Protein AF-A0A315DSE1-F1 (afdb_monomer)

Foldseek 3Di:
DPQDWDFLVVLVVVLVVLVVVLVVVQVVQVVDPPADHNVNSCVLSVVLNVVSVVCSVPDDRIHGVVVVVVNVVVVVVSVVVSVVVGD

Structure (mmCIF, N/CA/C/O backbone):
data_AF-A0A315DSE1-F1
#
_entry.id   AF-A0A315DSE1-F1
#
loop_
_atom_site.group_PDB
_atom_site.id
_atom_site.type_symbol
_atom_site.label_atom_id
_atom_site.label_alt_id
_atom_site.label_comp_id
_atom_site.label_asym_id
_atom_site.label_entity_id
_atom_site.label_seq_id
_atom_site.pdbx_PDB_ins_code
_atom_site.Cartn_x
_atom_site.Cartn_y
_atom_site.Cartn_z
_atom_site.occupancy
_atom_site.B_iso_or_equiv
_atom_site.auth_seq_id
_atom_site.auth_comp_id
_atom_site.auth_asym_id
_atom_site.auth_atom_id
_atom_site.pdbx_PDB_model_num
ATOM 1 N N . MET A 1 1 ? 4.567 -7.284 -29.590 1.00 43.69 1 MET A N 1
ATOM 2 C CA . MET A 1 1 ? 3.996 -6.711 -28.356 1.00 43.69 1 MET A CA 1
ATOM 3 C C . MET A 1 1 ? 4.877 -5.537 -27.983 1.00 43.69 1 MET A C 1
ATOM 5 O O . MET A 1 1 ? 6.022 -5.753 -27.615 1.00 43.69 1 MET A O 1
ATOM 9 N N . THR A 1 2 ? 4.428 -4.306 -28.216 1.00 48.34 2 THR A N 1
ATOM 10 C CA . THR A 1 2 ? 5.133 -3.119 -27.716 1.00 48.34 2 THR A CA 1
ATOM 11 C C . THR A 1 2 ? 4.945 -3.117 -26.207 1.00 48.34 2 THR A C 1
ATOM 13 O O . THR A 1 2 ? 3.857 -2.805 -25.730 1.00 48.34 2 THR A O 1
ATOM 16 N N . ALA A 1 3 ? 5.953 -3.590 -25.473 1.00 58.38 3 ALA A N 1
ATOM 17 C CA . ALA A 1 3 ? 5.933 -3.605 -24.019 1.00 58.38 3 ALA A CA 1
ATOM 18 C C . ALA A 1 3 ? 6.009 -2.156 -23.535 1.00 58.38 3 ALA A C 1
ATOM 20 O O . ALA A 1 3 ? 7.083 -1.584 -23.392 1.00 58.38 3 ALA A O 1
ATOM 21 N N . SER A 1 4 ? 4.846 -1.539 -23.371 1.00 76.06 4 SER A N 1
ATOM 22 C CA . SER A 1 4 ? 4.731 -0.240 -22.736 1.00 76.06 4 SER A CA 1
ATOM 23 C C . SER A 1 4 ? 5.037 -0.431 -21.250 1.00 76.06 4 SER A C 1
ATOM 25 O O . SER A 1 4 ? 4.353 -1.196 -20.562 1.00 76.06 4 SER A O 1
ATOM 27 N N . SER A 1 5 ? 6.096 0.215 -20.775 1.00 76.81 5 SER A N 1
ATOM 28 C CA . SER A 1 5 ? 6.572 0.160 -19.396 1.00 76.81 5 SER A CA 1
ATOM 29 C C . SER A 1 5 ? 6.304 1.479 -18.668 1.00 76.81 5 SER A C 1
ATOM 31 O O . SER A 1 5 ? 6.234 2.551 -19.268 1.00 76.81 5 SER A O 1
ATOM 33 N N . LEU A 1 6 ? 6.116 1.398 -17.353 1.00 78.19 6 LEU A N 1
ATOM 34 C CA . LEU A 1 6 ? 5.991 2.538 -16.456 1.00 78.19 6 LEU A CA 1
ATOM 35 C C . LEU A 1 6 ? 7.228 2.625 -15.564 1.00 78.19 6 LEU A C 1
ATOM 37 O O . LEU A 1 6 ? 7.714 1.597 -15.088 1.00 78.19 6 LEU A O 1
ATOM 41 N N . PRO A 1 7 ? 7.722 3.839 -15.277 1.00 81.25 7 PRO A N 1
ATOM 42 C CA . PRO A 1 7 ?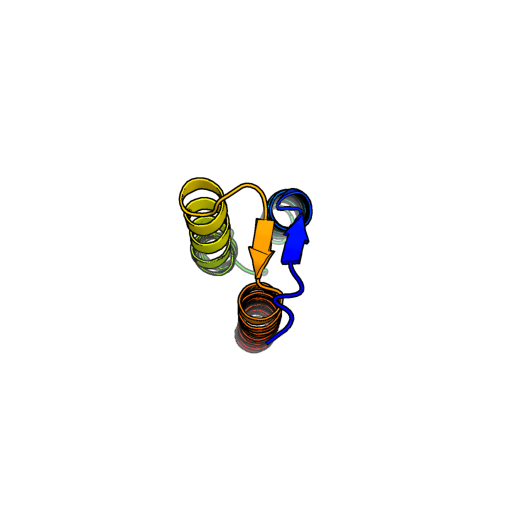 8.821 4.005 -14.346 1.00 81.25 7 PRO A CA 1
ATOM 43 C C . PRO A 1 7 ? 8.397 3.557 -12.947 1.00 81.25 7 PRO A C 1
ATOM 45 O O . PRO A 1 7 ? 7.296 3.852 -12.475 1.00 81.25 7 PRO A O 1
ATOM 48 N N . VAL A 1 8 ? 9.308 2.885 -12.250 1.00 81.56 8 VAL A N 1
ATOM 49 C CA . VAL A 1 8 ? 9.061 2.311 -10.920 1.00 81.56 8 VAL A CA 1
ATOM 50 C C . VAL A 1 8 ? 8.708 3.363 -9.845 1.00 81.56 8 VAL A C 1
ATOM 52 O O . VAL A 1 8 ? 8.192 3.017 -8.783 1.00 81.56 8 VAL A O 1
ATOM 55 N N . ILE A 1 9 ? 8.901 4.659 -10.126 1.00 84.00 9 ILE A N 1
ATOM 56 C CA . ILE A 1 9 ? 8.494 5.778 -9.257 1.00 84.00 9 ILE A CA 1
ATOM 57 C C . ILE A 1 9 ? 6.993 5.771 -8.928 1.00 84.00 9 ILE A C 1
ATOM 59 O O . ILE A 1 9 ? 6.588 6.220 -7.859 1.00 84.00 9 ILE A O 1
ATOM 63 N N . TRP A 1 10 ? 6.159 5.207 -9.805 1.00 82.25 10 TRP A N 1
ATOM 64 C CA . TRP A 1 10 ? 4.731 5.040 -9.530 1.00 82.25 10 TRP A CA 1
ATOM 65 C C . TRP A 1 10 ? 4.469 4.049 -8.392 1.00 82.25 10 TRP A C 1
ATOM 67 O O . TRP A 1 10 ? 3.549 4.254 -7.604 1.00 82.25 10 TRP A O 1
ATOM 77 N N . VAL A 1 11 ? 5.306 3.017 -8.256 1.00 83.81 11 VAL A N 1
ATOM 78 C CA . VAL A 1 11 ? 5.246 2.077 -7.127 1.00 83.81 11 VAL A CA 1
ATOM 79 C C . VAL A 1 11 ? 5.637 2.788 -5.832 1.00 83.81 11 VAL A C 1
ATOM 81 O O . VAL A 1 11 ? 4.972 2.599 -4.817 1.00 83.81 11 VAL A O 1
ATOM 84 N N . ASP A 1 12 ? 6.649 3.664 -5.871 1.00 85.12 12 ASP A N 1
ATOM 85 C CA . ASP A 1 12 ? 7.043 4.474 -4.706 1.00 85.12 12 ASP A CA 1
ATOM 86 C C . ASP A 1 12 ? 5.911 5.411 -4.266 1.00 85.12 12 ASP A C 1
ATOM 88 O O . ASP A 1 12 ? 5.636 5.540 -3.074 1.00 85.12 12 ASP A O 1
ATOM 92 N N . ALA A 1 13 ? 5.214 6.029 -5.225 1.00 87.00 13 ALA A N 1
ATOM 93 C CA . ALA A 1 13 ? 4.067 6.884 -4.943 1.00 87.00 13 ALA A CA 1
ATOM 94 C C . ALA A 1 13 ? 2.918 6.103 -4.283 1.00 87.00 13 ALA A C 1
ATOM 96 O O . ALA A 1 13 ? 2.331 6.585 -3.315 1.00 87.00 13 ALA A O 1
ATOM 97 N N . ILE A 1 14 ? 2.628 4.884 -4.755 1.00 85.56 14 ILE A N 1
ATOM 98 C CA . ILE A 1 14 ? 1.608 4.011 -4.153 1.00 85.56 14 ILE A CA 1
ATOM 99 C C . ILE A 1 14 ? 2.039 3.556 -2.754 1.00 85.56 14 ILE A C 1
ATOM 101 O O . ILE A 1 14 ? 1.222 3.574 -1.833 1.00 85.56 14 ILE A O 1
ATOM 105 N N . LEU A 1 15 ? 3.312 3.201 -2.557 1.00 86.00 15 LEU A N 1
ATOM 106 C CA . LEU A 1 15 ? 3.860 2.850 -1.243 1.00 86.00 15 LEU A CA 1
ATOM 107 C C . LEU A 1 15 ? 3.717 4.004 -0.249 1.00 86.00 15 LEU A C 1
ATOM 109 O O . LEU A 1 15 ? 3.254 3.789 0.873 1.00 86.00 15 LEU A O 1
ATOM 113 N N . LEU A 1 16 ? 4.072 5.220 -0.669 1.00 88.75 16 LEU A N 1
ATOM 114 C CA . LEU A 1 16 ? 3.940 6.423 0.144 1.00 88.75 16 LEU A CA 1
ATOM 115 C C . LEU A 1 16 ? 2.473 6.724 0.461 1.00 88.75 16 LEU A C 1
ATOM 117 O O . LEU A 1 16 ? 2.137 6.993 1.611 1.00 88.75 16 LEU A O 1
ATOM 121 N N . PHE A 1 17 ? 1.593 6.634 -0.538 1.00 87.69 17 PHE A N 1
ATOM 122 C CA . PHE A 1 17 ? 0.159 6.839 -0.360 1.00 87.69 17 PHE A CA 1
ATOM 123 C C . PHE A 1 17 ? -0.433 5.840 0.639 1.00 87.69 17 PHE A C 1
ATOM 125 O O . PHE A 1 17 ? -1.086 6.250 1.594 1.00 87.69 17 PHE A O 1
ATOM 132 N N . THR A 1 18 ? -0.143 4.548 0.471 1.00 85.06 18 THR A N 1
ATOM 133 C CA . THR A 1 18 ? -0.642 3.472 1.344 1.00 85.06 18 THR A CA 1
ATOM 134 C C . THR A 1 18 ? -0.118 3.634 2.775 1.00 85.06 18 THR A C 1
ATOM 136 O O . THR A 1 18 ? -0.837 3.393 3.743 1.00 85.06 18 THR A O 1
ATOM 139 N N . PHE A 1 19 ? 1.125 4.100 2.934 1.00 85.50 19 PHE A N 1
ATOM 140 C CA . PHE A 1 19 ? 1.698 4.410 4.243 1.00 85.50 19 PHE A CA 1
ATOM 141 C C . PHE A 1 19 ? 1.013 5.6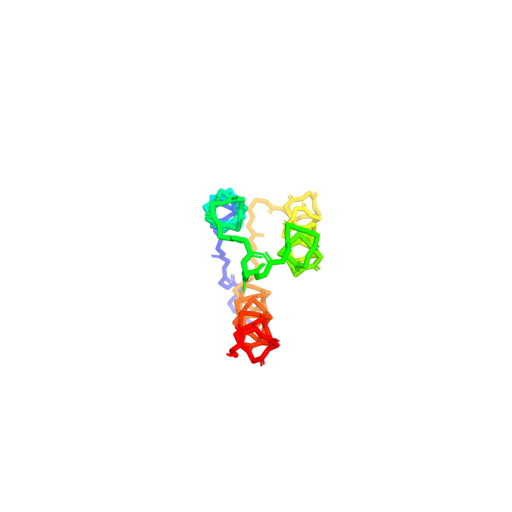12 4.913 1.00 85.50 19 PHE A C 1
ATOM 143 O O . PHE A 1 19 ? 0.655 5.550 6.090 1.00 85.50 19 PHE A O 1
ATOM 150 N N . CYS A 1 20 ? 0.778 6.694 4.166 1.00 87.62 20 CYS A N 1
ATOM 151 C CA . CYS A 1 20 ? 0.038 7.861 4.649 1.00 87.62 20 CYS A CA 1
ATOM 152 C C . CYS A 1 20 ? -1.416 7.515 5.002 1.00 87.62 20 CYS A C 1
ATOM 154 O O . CYS A 1 20 ? -1.924 7.975 6.025 1.00 87.62 20 CYS A O 1
ATOM 156 N N . GLU A 1 21 ? -2.074 6.684 4.191 1.00 84.44 21 GLU A N 1
ATOM 157 C CA . GLU A 1 21 ? -3.418 6.170 4.457 1.00 84.44 21 GLU A CA 1
ATOM 158 C C . GLU A 1 21 ? -3.444 5.368 5.760 1.00 84.44 21 GLU A C 1
ATOM 160 O O . GLU A 1 21 ? -4.283 5.621 6.628 1.00 84.44 21 GLU A O 1
ATOM 165 N N . TRP A 1 22 ? -2.479 4.466 5.947 1.00 83.38 22 TRP A N 1
ATOM 166 C CA . TRP A 1 22 ? -2.339 3.709 7.185 1.00 83.38 22 TRP A CA 1
ATOM 167 C C . TRP A 1 22 ? -2.139 4.620 8.400 1.00 83.38 22 TRP A C 1
ATOM 169 O O . TRP A 1 22 ? -2.831 4.439 9.403 1.00 83.38 22 TRP A O 1
ATOM 179 N N . LEU A 1 23 ? -1.263 5.629 8.318 1.00 85.56 23 LEU A N 1
ATOM 180 C CA . LEU A 1 23 ? -1.061 6.605 9.396 1.00 85.56 23 LEU A CA 1
ATOM 181 C C . LEU A 1 23 ? -2.344 7.378 9.715 1.00 85.56 23 LEU A C 1
ATOM 183 O O . LEU A 1 23 ? -2.718 7.500 10.883 1.00 85.56 23 LEU A O 1
ATOM 187 N N . PHE A 1 24 ? -3.043 7.869 8.691 1.00 85.38 24 PHE A N 1
ATOM 188 C CA . PHE A 1 24 ? -4.274 8.638 8.857 1.00 85.38 24 PHE A CA 1
ATOM 189 C C . PHE A 1 24 ? -5.391 7.802 9.490 1.00 85.38 24 PHE A C 1
ATOM 191 O O . PHE A 1 24 ? -6.036 8.240 10.449 1.00 85.38 24 PHE A O 1
ATOM 198 N N . LEU A 1 25 ? -5.607 6.581 8.995 1.00 82.19 25 LEU A N 1
ATOM 199 C CA . LEU A 1 25 ? -6.623 5.671 9.519 1.00 82.19 25 LEU A CA 1
ATOM 200 C C . LEU A 1 25 ? -6.277 5.195 10.932 1.00 82.19 25 LEU A C 1
ATOM 202 O O . LEU A 1 25 ? -7.157 5.168 11.792 1.00 82.19 25 LEU A O 1
ATOM 206 N N . SER A 1 26 ? -5.006 4.901 11.208 1.00 79.94 26 SER A N 1
ATOM 207 C CA . SER A 1 26 ? -4.519 4.523 12.541 1.00 79.94 26 SER A CA 1
ATOM 208 C C . SER A 1 26 ? -4.691 5.647 13.561 1.00 79.94 26 SER A C 1
ATOM 210 O O . SER A 1 26 ? -5.162 5.419 14.681 1.00 79.94 26 SER A O 1
ATOM 212 N N . TYR A 1 27 ? -4.385 6.885 13.165 1.00 81.69 27 TYR A N 1
ATOM 213 C CA . TYR A 1 27 ? -4.606 8.063 13.998 1.00 81.69 27 TYR A CA 1
ATOM 214 C C . TYR A 1 27 ? -6.099 8.272 14.280 1.00 81.69 27 TYR A C 1
ATOM 216 O O . TYR A 1 27 ? -6.509 8.425 15.431 1.00 81.69 27 TYR A O 1
ATOM 224 N N . ARG A 1 28 ? -6.942 8.200 13.243 1.00 79.50 28 ARG A N 1
ATOM 225 C CA . ARG A 1 28 ? -8.400 8.342 13.373 1.00 79.50 28 ARG A CA 1
ATOM 226 C C . ARG A 1 28 ? -9.033 7.226 14.212 1.00 79.50 28 ARG A C 1
ATOM 228 O O . ARG A 1 28 ? -9.967 7.498 14.964 1.00 79.50 28 ARG A O 1
ATOM 235 N N . SER A 1 29 ? -8.531 5.998 14.094 1.00 77.06 29 SER A N 1
ATOM 236 C CA . SER A 1 29 ? -8.927 4.840 14.906 1.00 77.06 29 SER A CA 1
ATOM 237 C C . SER A 1 29 ? -8.636 5.070 16.386 1.00 77.06 29 SER A C 1
ATOM 239 O O . SER A 1 29 ? -9.521 4.899 17.219 1.00 77.06 29 SER A O 1
ATOM 241 N N . THR A 1 30 ? -7.448 5.588 16.707 1.00 74.19 30 THR A N 1
ATOM 242 C CA . THR A 1 30 ? -7.051 5.901 18.090 1.00 74.19 30 THR A CA 1
ATOM 243 C C . THR A 1 30 ? -7.971 6.947 18.740 1.00 74.19 30 THR A C 1
ATOM 245 O O . THR A 1 30 ? -8.231 6.890 19.940 1.00 74.19 30 THR A O 1
ATOM 248 N N . GLN A 1 31 ? -8.524 7.872 17.949 1.00 73.44 31 GLN A N 1
ATOM 249 C CA . GLN A 1 31 ? -9.436 8.923 18.421 1.00 73.44 31 GLN A CA 1
ATOM 250 C C . GLN A 1 31 ? -10.897 8.458 18.597 1.00 73.44 31 GLN A C 1
ATOM 252 O O . GLN A 1 31 ? -11.687 9.149 19.241 1.00 73.44 31 GLN A O 1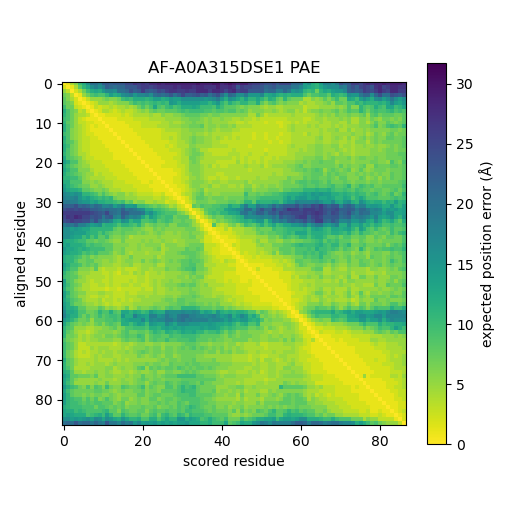
ATOM 257 N N . ARG A 1 32 ? -11.305 7.305 18.043 1.00 66.44 32 ARG A N 1
ATOM 258 C CA . ARG A 1 32 ? -12.691 6.805 18.134 1.00 66.44 32 ARG A CA 1
ATOM 259 C C . ARG A 1 32 ? -12.766 5.512 18.948 1.00 66.44 32 ARG A C 1
ATOM 261 O O . ARG A 1 32 ? -12.443 4.444 18.449 1.00 66.44 32 ARG A O 1
ATOM 268 N N . LYS A 1 33 ? -13.344 5.583 20.156 1.00 58.41 33 LYS A N 1
ATOM 269 C CA . LYS A 1 33 ? -13.582 4.420 21.045 1.00 58.41 33 LYS A CA 1
ATOM 270 C C . LYS A 1 33 ? -14.474 3.306 20.454 1.00 58.41 33 LYS A C 1
ATOM 272 O O . LYS A 1 33 ? -14.438 2.200 20.971 1.00 58.41 33 LYS A O 1
ATOM 277 N N . ASN A 1 34 ? -15.228 3.585 19.384 1.00 59.16 34 ASN A N 1
ATOM 278 C CA . ASN A 1 34 ? -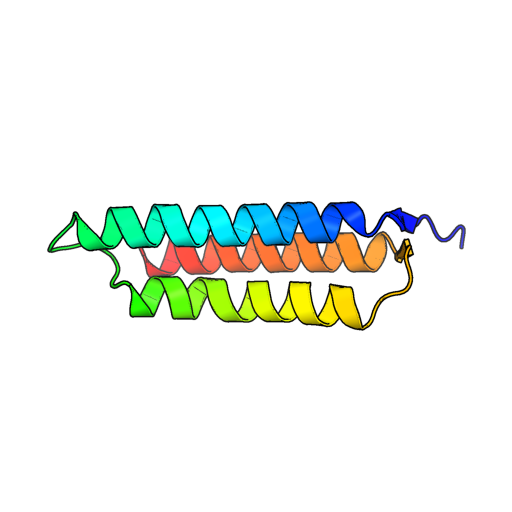16.151 2.648 18.715 1.00 59.16 34 ASN A CA 1
ATOM 279 C C . ASN A 1 34 ? -15.839 2.450 17.213 1.00 59.16 34 ASN A C 1
ATOM 281 O O . ASN A 1 34 ? -16.731 2.120 16.437 1.00 59.16 34 ASN A O 1
ATOM 285 N N . GLY A 1 35 ? -14.606 2.720 16.771 1.00 60.72 35 GLY A N 1
ATOM 286 C CA . GLY A 1 35 ? -14.181 2.495 15.384 1.00 60.72 35 GLY A CA 1
ATOM 287 C C . GLY A 1 35 ? -13.204 1.326 15.245 1.00 60.72 35 GLY A C 1
ATOM 288 O O . GLY A 1 35 ? -12.527 0.977 16.208 1.00 60.72 35 GLY A O 1
ATOM 289 N N . LEU A 1 36 ? -13.144 0.764 14.031 1.00 62.72 36 LEU A N 1
ATOM 290 C CA . LEU A 1 36 ? -12.060 -0.046 13.446 1.00 62.72 36 LEU A CA 1
ATOM 291 C C . LEU A 1 36 ? -10.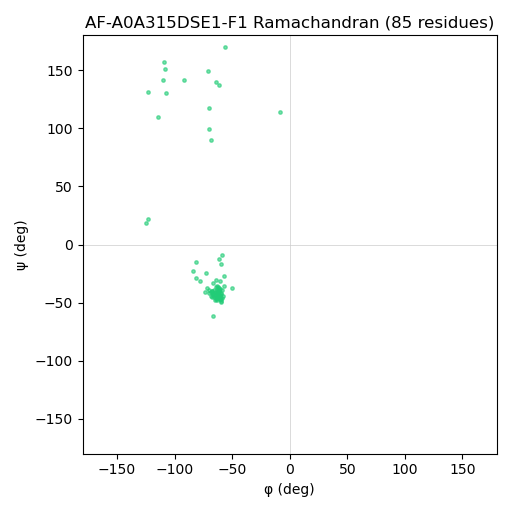783 -0.082 14.301 1.00 62.72 36 LEU A C 1
ATOM 293 O O . LEU A 1 36 ? -10.146 0.963 14.454 1.00 62.72 36 LEU A O 1
ATOM 297 N N . ARG A 1 37 ? -10.388 -1.237 14.859 1.00 70.62 37 ARG A N 1
ATOM 298 C CA . ARG A 1 37 ? -9.191 -1.299 15.716 1.00 70.62 37 ARG A CA 1
ATOM 299 C C . ARG A 1 37 ? -7.947 -1.117 14.850 1.00 70.62 37 ARG A C 1
ATOM 301 O O . ARG A 1 37 ? -7.903 -1.543 13.701 1.00 70.62 37 ARG A O 1
ATOM 308 N N . PHE A 1 38 ? -6.895 -0.542 15.423 1.00 71.94 38 PHE A N 1
ATOM 309 C CA . PHE A 1 38 ? -5.596 -0.401 14.756 1.00 71.94 38 PHE A CA 1
ATOM 310 C C . PHE A 1 38 ? -5.086 -1.718 14.134 1.00 71.94 38 PHE A C 1
ATOM 312 O O . PHE A 1 38 ? -4.521 -1.717 13.039 1.00 71.94 38 PHE A O 1
ATOM 319 N N . ALA A 1 39 ? -5.331 -2.847 14.809 1.00 73.38 39 ALA A N 1
ATOM 320 C CA . ALA A 1 39 ? -4.977 -4.176 14.318 1.00 73.38 39 ALA A CA 1
ATOM 321 C C . ALA A 1 39 ? -5.727 -4.551 13.028 1.00 73.38 39 ALA A C 1
ATOM 323 O O . ALA A 1 39 ? -5.120 -5.103 12.119 1.00 73.38 39 ALA A O 1
ATOM 324 N N . ASP A 1 40 ? -7.005 -4.188 12.920 1.00 73.56 40 ASP A N 1
ATOM 325 C CA . ASP A 1 40 ? -7.865 -4.475 11.768 1.00 73.56 40 ASP A CA 1
ATOM 326 C C . ASP A 1 40 ? -7.448 -3.650 10.538 1.00 73.56 40 ASP A C 1
ATOM 328 O O . ASP A 1 40 ? -7.391 -4.154 9.415 1.00 73.56 40 ASP A O 1
ATOM 332 N N . ILE A 1 41 ? -7.080 -2.384 10.770 1.00 74.94 41 ILE A N 1
ATOM 333 C CA . ILE A 1 41 ? -6.549 -1.469 9.746 1.00 74.94 41 ILE A CA 1
ATOM 334 C C . ILE A 1 41 ? -5.203 -1.976 9.230 1.00 74.94 41 ILE A C 1
ATOM 336 O O . ILE A 1 41 ? -4.980 -2.054 8.023 1.00 74.94 41 ILE A O 1
ATOM 340 N N . SER A 1 42 ? -4.314 -2.349 10.150 1.00 77.50 42 SER A N 1
ATOM 341 C CA . SER A 1 42 ? -2.985 -2.852 9.809 1.00 77.50 42 SER A CA 1
ATOM 342 C C . SER A 1 42 ? -3.069 -4.201 9.096 1.00 77.50 42 SER A C 1
ATOM 344 O O . SER A 1 42 ? -2.410 -4.380 8.082 1.00 77.50 42 SER A O 1
ATOM 346 N N . ALA A 1 43 ? -3.920 -5.126 9.548 1.00 77.50 43 ALA A N 1
ATOM 347 C CA . ALA A 1 43 ? -4.132 -6.413 8.882 1.00 77.50 43 ALA A CA 1
ATOM 348 C C . ALA A 1 43 ? -4.737 -6.258 7.477 1.00 77.50 43 ALA A C 1
ATOM 350 O O . ALA A 1 43 ? -4.446 -7.061 6.594 1.00 77.50 43 ALA A O 1
ATOM 351 N N . GLY A 1 44 ? -5.537 -5.209 7.262 1.00 76.75 44 GLY A N 1
ATOM 352 C CA . GLY A 1 44 ? -5.981 -4.797 5.938 1.00 76.75 44 GLY A CA 1
ATOM 353 C C . GLY A 1 44 ? -4.816 -4.294 5.090 1.00 76.75 44 GLY A C 1
ATOM 354 O O . GLY A 1 44 ? -4.522 -4.869 4.058 1.00 76.75 44 GLY A O 1
ATOM 355 N N . LEU A 1 45 ? -4.126 -3.230 5.492 1.00 79.25 45 LEU A N 1
ATOM 356 C CA . LEU A 1 45 ? -3.201 -2.505 4.603 1.00 79.25 45 LEU A CA 1
ATOM 357 C C . LEU A 1 45 ? -1.808 -3.143 4.464 1.00 79.25 45 LEU A C 1
ATOM 359 O O . LEU A 1 45 ? -1.172 -3.015 3.417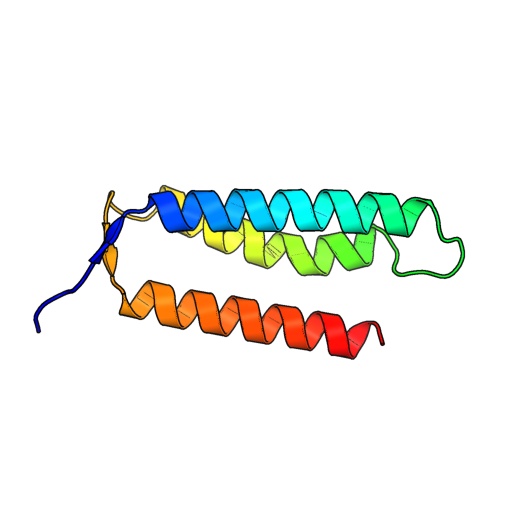 1.00 79.25 45 LEU A O 1
ATOM 363 N N . LEU A 1 46 ? -1.334 -3.856 5.488 1.00 81.94 46 LEU A N 1
ATOM 364 C CA . LEU A 1 46 ? 0.023 -4.410 5.544 1.00 81.94 46 LEU A CA 1
ATOM 365 C C . LEU A 1 46 ? 0.329 -5.428 4.427 1.00 81.94 46 LEU A C 1
ATOM 367 O O . LEU A 1 46 ? 1.397 -5.309 3.826 1.00 81.94 46 LEU A O 1
ATOM 371 N N . PRO A 1 47 ? -0.550 -6.396 4.090 1.00 79.56 47 PRO A N 1
ATOM 372 C CA . PRO A 1 47 ? -0.282 -7.350 3.013 1.00 79.56 47 PRO A CA 1
ATOM 373 C C . PRO A 1 47 ? -0.115 -6.669 1.649 1.00 79.56 47 PRO A C 1
ATOM 375 O O . PRO A 1 47 ? 0.813 -6.992 0.910 1.00 79.56 47 PRO A O 1
ATOM 378 N N . GLY A 1 48 ? -0.980 -5.697 1.330 1.00 83.06 48 GLY A N 1
ATOM 379 C CA . GLY A 1 48 ? -0.903 -4.936 0.079 1.00 83.06 48 GLY A CA 1
ATOM 380 C C . GLY A 1 48 ? 0.362 -4.079 -0.001 1.00 83.06 48 GLY A C 1
ATOM 381 O O . GLY A 1 48 ? 1.022 -4.032 -1.039 1.00 83.06 48 GLY A O 1
ATOM 382 N N . TRP A 1 49 ? 0.753 -3.471 1.120 1.00 83.31 49 TRP A N 1
ATOM 383 C CA . TRP A 1 49 ? 1.992 -2.705 1.217 1.00 83.31 49 TRP A CA 1
ATOM 384 C C . TRP A 1 49 ? 3.237 -3.588 1.047 1.00 83.31 49 TRP A C 1
ATOM 386 O O . TRP A 1 49 ? 4.123 -3.254 0.263 1.00 83.31 49 TRP A O 1
ATOM 396 N N . LEU A 1 50 ? 3.285 -4.757 1.698 1.00 84.62 50 LEU A N 1
ATOM 397 C CA . LEU A 1 50 ? 4.377 -5.725 1.537 1.00 84.62 50 LEU A C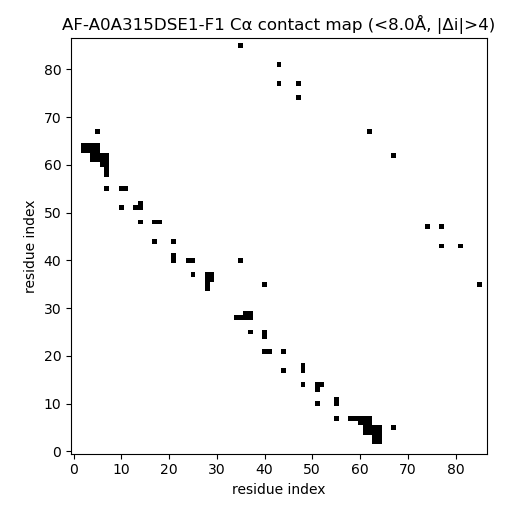A 1
ATOM 398 C C . LEU A 1 50 ? 4.474 -6.258 0.103 1.00 84.62 50 LEU A C 1
ATOM 400 O O . LEU A 1 50 ? 5.581 -6.438 -0.395 1.00 84.62 50 LEU A O 1
ATOM 404 N N . LEU A 1 51 ? 3.342 -6.468 -0.577 1.00 84.69 51 LEU A N 1
ATOM 405 C CA . LEU A 1 51 ? 3.320 -6.877 -1.983 1.00 84.69 51 LEU A CA 1
ATOM 406 C C . LEU A 1 51 ? 3.940 -5.805 -2.894 1.00 84.69 51 LEU A C 1
ATOM 408 O O . LEU A 1 51 ? 4.779 -6.125 -3.732 1.00 84.69 51 LEU A O 1
ATOM 412 N N . MET A 1 52 ? 3.573 -4.533 -2.704 1.00 86.00 52 MET A N 1
ATOM 413 C CA . MET A 1 52 ? 4.170 -3.396 -3.422 1.00 86.00 52 MET A CA 1
ATOM 414 C C . MET A 1 52 ? 5.674 -3.264 -3.144 1.00 86.00 52 MET A C 1
ATOM 416 O O . MET A 1 52 ? 6.456 -2.950 -4.039 1.00 86.00 52 MET A O 1
ATOM 420 N N . LEU A 1 53 ? 6.092 -3.540 -1.910 1.00 84.62 53 LEU A N 1
ATOM 421 C CA . LEU A 1 53 ? 7.485 -3.450 -1.484 1.00 84.62 53 LEU A CA 1
ATOM 422 C C . LEU A 1 53 ? 8.328 -4.604 -2.052 1.00 84.62 53 LEU A C 1
ATOM 424 O O . LEU A 1 53 ? 9.430 -4.386 -2.553 1.00 84.62 53 LEU A O 1
ATOM 428 N N . ALA A 1 54 ? 7.775 -5.817 -2.071 1.00 83.62 54 ALA A N 1
ATOM 429 C CA . ALA A 1 54 ? 8.366 -6.962 -2.756 1.00 83.62 54 ALA A CA 1
ATOM 430 C C . ALA A 1 54 ? 8.498 -6.699 -4.262 1.00 83.62 54 ALA A C 1
ATOM 432 O O . ALA A 1 54 ? 9.555 -6.949 -4.838 1.00 83.62 54 ALA A O 1
ATOM 433 N N . LEU A 1 55 ? 7.464 -6.126 -4.888 1.00 83.88 55 LEU A N 1
ATOM 434 C CA . LEU A 1 55 ? 7.496 -5.722 -6.292 1.00 83.88 55 LEU A CA 1
ATOM 435 C C . LEU A 1 55 ? 8.603 -4.694 -6.552 1.00 83.88 55 LEU A C 1
ATOM 437 O O . LEU A 1 55 ? 9.327 -4.816 -7.537 1.00 83.88 55 LEU A O 1
ATOM 441 N N . ARG A 1 56 ? 8.772 -3.714 -5.657 1.00 82.69 56 ARG A N 1
ATOM 442 C CA . ARG A 1 56 ? 9.835 -2.711 -5.758 1.00 82.69 56 ARG A CA 1
ATOM 443 C C . ARG A 1 56 ? 11.232 -3.328 -5.699 1.00 82.69 56 ARG A C 1
ATOM 445 O O . ARG A 1 56 ? 12.104 -2.885 -6.436 1.00 82.69 56 ARG A O 1
ATOM 452 N N . PHE A 1 57 ? 11.455 -4.331 -4.852 1.00 82.38 57 PHE A N 1
ATOM 453 C CA . PHE A 1 57 ? 12.755 -5.005 -4.776 1.00 82.38 57 PHE A CA 1
ATOM 454 C C . PHE A 1 57 ? 12.999 -6.003 -5.908 1.00 82.38 57 PHE A C 1
ATOM 456 O O . PHE A 1 57 ? 14.144 -6.204 -6.301 1.00 82.38 57 PHE A O 1
ATOM 463 N N . ALA A 1 58 ? 11.944 -6.634 -6.421 1.00 81.75 58 ALA A N 1
ATOM 464 C CA . ALA A 1 58 ? 12.054 -7.645 -7.466 1.00 81.75 58 ALA A CA 1
ATOM 465 C C . ALA A 1 58 ? 12.123 -7.055 -8.883 1.00 81.75 58 ALA A C 1
ATOM 467 O O . ALA A 1 58 ? 12.600 -7.729 -9.796 1.00 81.75 58 ALA A O 1
ATOM 468 N N . SER A 1 59 ? 11.625 -5.831 -9.090 1.00 73.00 59 SER A N 1
ATOM 469 C CA . SER A 1 59 ? 11.466 -5.271 -10.434 1.00 73.00 59 SER A CA 1
ATOM 470 C C . SER A 1 59 ? 12.687 -4.462 -10.895 1.00 73.00 59 SER A C 1
ATOM 472 O O 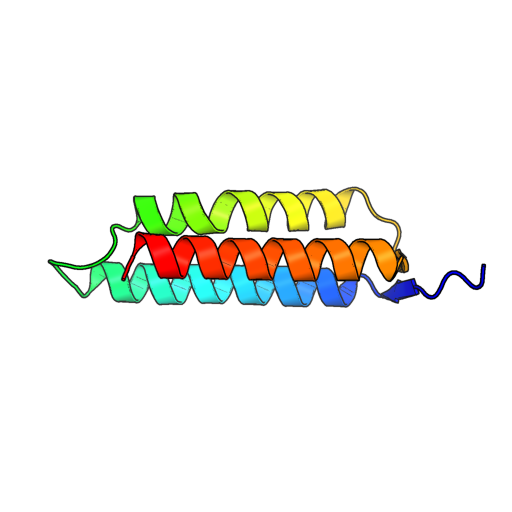. SER A 1 59 ? 13.251 -3.697 -10.111 1.00 73.00 59 SER A O 1
ATOM 474 N N . PRO A 1 60 ? 13.057 -4.555 -12.187 1.00 70.31 60 PRO A N 1
ATOM 475 C CA . PRO A 1 60 ? 13.920 -3.581 -12.859 1.00 70.31 60 PRO A CA 1
ATOM 476 C C . PRO A 1 60 ? 13.342 -2.148 -12.761 1.00 70.31 60 PRO A C 1
ATOM 478 O O . PRO A 1 60 ? 12.182 -1.981 -12.381 1.00 70.31 60 PRO A O 1
ATOM 481 N N . PRO A 1 61 ? 14.091 -1.092 -13.144 1.00 74.25 61 PRO A N 1
ATOM 482 C CA . PRO A 1 61 ? 13.621 0.305 -13.074 1.00 74.25 61 PRO A CA 1
ATOM 483 C C . PRO A 1 61 ? 12.339 0.606 -13.879 1.00 74.25 61 PRO A C 1
ATOM 485 O O . PRO A 1 61 ? 11.742 1.676 -13.727 1.00 74.25 61 PRO A O 1
ATOM 488 N N . GLU A 1 62 ? 11.895 -0.344 -14.699 1.00 77.62 62 GLU A N 1
ATOM 489 C CA . GLU A 1 62 ? 10.708 -0.276 -15.533 1.00 77.62 62 GLU A CA 1
ATOM 490 C C . GLU A 1 62 ? 9.760 -1.440 -15.228 1.00 77.62 62 GLU A C 1
ATOM 492 O O . GLU A 1 62 ? 10.164 -2.604 -15.190 1.00 77.62 62 GLU A O 1
ATOM 497 N N . LEU A 1 63 ? 8.482 -1.116 -15.027 1.00 78.69 63 LEU A N 1
ATOM 498 C CA . LEU A 1 63 ? 7.420 -2.064 -14.719 1.00 78.69 63 LEU A CA 1
ATOM 499 C C . LEU A 1 63 ? 6.497 -2.233 -15.934 1.00 78.69 63 LEU A C 1
ATOM 501 O O . LEU A 1 63 ? 6.024 -1.225 -16.462 1.00 78.69 63 LEU A O 1
ATOM 505 N N . PRO A 1 64 ? 6.171 -3.455 -16.383 1.00 83.88 64 PRO A N 1
ATOM 506 C CA . PRO A 1 64 ? 5.216 -3.640 -17.472 1.00 83.88 64 PRO A CA 1
ATOM 507 C C . PRO A 1 64 ? 3.838 -3.081 -17.095 1.00 83.88 64 PRO A C 1
ATOM 509 O O . PRO A 1 64 ? 3.354 -3.323 -15.985 1.00 83.88 64 PRO A O 1
ATOM 512 N N . ILE A 1 65 ? 3.172 -2.381 -18.020 1.00 82.88 65 ILE A N 1
ATOM 513 C CA . ILE A 1 65 ? 1.837 -1.808 -17.764 1.00 82.88 65 ILE A CA 1
ATOM 514 C C . ILE A 1 65 ? 0.823 -2.878 -17.351 1.00 82.88 65 ILE A C 1
ATOM 516 O O . ILE A 1 65 ? -0.013 -2.626 -16.492 1.00 82.88 65 ILE A O 1
ATOM 520 N N . GLU A 1 66 ? 0.911 -4.081 -17.907 1.00 84.12 66 GLU A N 1
ATOM 521 C CA . GLU A 1 66 ? 0.035 -5.206 -17.558 1.00 84.12 66 GLU A CA 1
ATOM 522 C C . GLU A 1 66 ? 0.120 -5.547 -16.063 1.00 84.12 66 GLU A C 1
ATOM 524 O O . GLU A 1 66 ? -0.902 -5.699 -15.393 1.00 84.12 66 GLU A O 1
ATOM 529 N N . VAL A 1 67 ? 1.340 -5.580 -15.516 1.00 82.88 67 VAL A N 1
ATOM 530 C CA . VAL A 1 67 ? 1.583 -5.808 -14.086 1.00 82.88 67 VAL A CA 1
ATOM 531 C C . VAL A 1 67 ? 1.003 -4.655 -13.272 1.00 82.88 67 VAL A C 1
ATOM 533 O O . VAL A 1 67 ? 0.323 -4.890 -12.276 1.00 82.88 67 VAL A O 1
ATOM 536 N N . PHE A 1 68 ? 1.201 -3.413 -13.722 1.00 82.75 68 PHE A N 1
ATOM 537 C CA . PHE A 1 68 ? 0.635 -2.236 -13.065 1.00 82.75 68 PHE A CA 1
ATOM 538 C C . PHE A 1 68 ? -0.900 -2.262 -13.031 1.00 82.75 68 PHE A C 1
ATOM 540 O O . PHE A 1 68 ? -1.489 -2.000 -11.986 1.00 82.75 68 PHE A O 1
ATOM 547 N N . VAL A 1 69 ? -1.560 -2.627 -14.135 1.00 84.69 69 VAL A N 1
ATOM 548 C CA . VAL A 1 69 ? -3.027 -2.738 -14.210 1.00 84.69 69 VAL A CA 1
ATOM 549 C C . VAL A 1 69 ? -3.536 -3.825 -13.267 1.00 84.69 69 VAL A C 1
ATOM 551 O O . VAL A 1 69 ? -4.475 -3.580 -12.510 1.00 84.69 69 VAL A O 1
ATOM 554 N N . CYS A 1 70 ? -2.898 -4.998 -13.247 1.00 87.38 70 CYS A N 1
ATOM 555 C CA . CYS A 1 70 ? -3.246 -6.070 -12.313 1.00 87.38 70 CYS A CA 1
ATOM 556 C C . CYS A 1 70 ? -3.099 -5.626 -10.851 1.00 87.38 70 CYS A C 1
ATOM 558 O O . CYS A 1 70 ? -3.972 -5.905 -10.031 1.00 87.38 70 CYS A O 1
ATOM 560 N N . LEU A 1 71 ? -2.032 -4.893 -10.527 1.00 83.75 71 LEU A N 1
ATOM 561 C CA . LEU A 1 71 ? -1.806 -4.356 -9.186 1.00 83.75 71 LEU A CA 1
ATOM 562 C C . LEU A 1 71 ? -2.813 -3.269 -8.812 1.00 83.75 71 LEU A C 1
ATOM 564 O O . LEU A 1 71 ? -3.302 -3.260 -7.685 1.00 83.75 71 LEU A O 1
ATOM 568 N N . ALA A 1 72 ? -3.158 -2.382 -9.745 1.00 82.44 72 ALA A N 1
ATOM 569 C CA . ALA A 1 72 ? -4.171 -1.358 -9.532 1.00 82.44 72 ALA A CA 1
ATOM 570 C C . ALA A 1 72 ? -5.541 -1.993 -9.254 1.00 82.44 72 ALA A C 1
ATOM 572 O O . ALA A 1 72 ? -6.219 -1.608 -8.303 1.00 82.44 72 ALA A O 1
ATOM 573 N N . LEU A 1 73 ? -5.920 -3.017 -10.027 1.00 85.88 73 LEU A N 1
ATOM 574 C CA . LEU A 1 73 ? -7.147 -3.782 -9.800 1.00 85.88 73 LEU A CA 1
ATOM 575 C C . LEU A 1 73 ? -7.117 -4.536 -8.466 1.00 85.88 73 LEU A C 1
ATOM 577 O O . LEU A 1 73 ? -8.121 -4.534 -7.756 1.00 85.88 73 LEU A O 1
ATOM 581 N N . ALA A 1 74 ? -5.982 -5.134 -8.094 1.00 84.31 74 ALA A N 1
ATOM 582 C CA . ALA A 1 74 ? -5.817 -5.795 -6.801 1.00 84.31 74 ALA A CA 1
ATOM 583 C C . ALA A 1 74 ? -5.969 -4.804 -5.636 1.00 84.31 74 ALA A C 1
ATOM 585 O O . ALA A 1 74 ? -6.705 -5.081 -4.690 1.00 84.31 74 ALA A O 1
ATOM 586 N N . GLY A 1 75 ? -5.347 -3.625 -5.728 1.00 80.69 75 GLY A N 1
ATOM 587 C CA . GLY A 1 75 ? -5.499 -2.552 -4.744 1.00 80.69 75 GLY A CA 1
ATOM 588 C C . GLY A 1 75 ? -6.943 -2.058 -4.635 1.00 80.69 75 GLY A C 1
ATOM 589 O O . GLY A 1 75 ? -7.447 -1.854 -3.533 1.00 80.69 75 GLY A O 1
ATOM 590 N N . LEU A 1 76 ? -7.647 -1.941 -5.763 1.00 83.75 76 LEU A N 1
ATOM 591 C CA . LEU A 1 76 ? -9.046 -1.513 -5.798 1.00 83.75 76 LEU A CA 1
ATOM 592 C C . LEU A 1 76 ? -9.986 -2.577 -5.209 1.00 83.75 76 LEU A C 1
ATOM 594 O O . LEU A 1 76 ? -10.871 -2.249 -4.422 1.00 83.75 76 LEU A O 1
ATOM 598 N N . ALA A 1 77 ? -9.760 -3.856 -5.518 1.00 85.38 77 ALA A N 1
ATOM 599 C CA . ALA A 1 77 ? -10.478 -4.974 -4.907 1.00 85.38 77 ALA A CA 1
ATOM 600 C C . ALA A 1 77 ? -10.255 -5.029 -3.390 1.00 85.38 77 ALA A C 1
ATOM 602 O O . ALA A 1 77 ? -11.190 -5.271 -2.628 1.00 85.38 77 ALA A O 1
ATOM 603 N N . HIS A 1 78 ? -9.032 -4.741 -2.953 1.00 81.06 78 HIS A N 1
ATOM 604 C CA . HIS A 1 78 ? -8.666 -4.693 -1.546 1.00 81.06 78 HIS A CA 1
ATOM 605 C C . HIS A 1 78 ? -9.325 -3.524 -0.803 1.00 81.06 78 HIS A C 1
ATOM 607 O O . HIS A 1 78 ? -9.907 -3.714 0.263 1.00 81.06 78 HIS A O 1
ATOM 613 N N . ALA A 1 79 ? -9.329 -2.329 -1.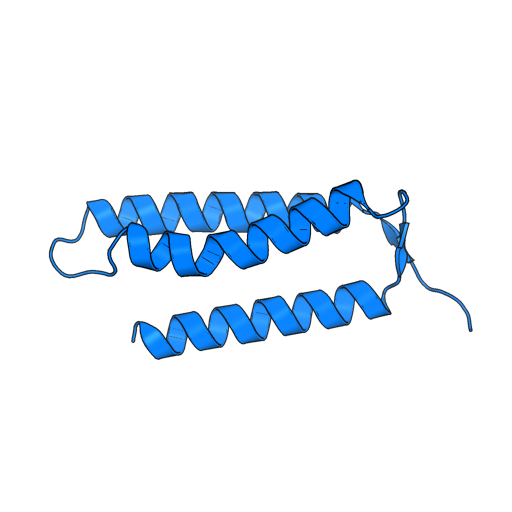399 1.00 78.38 79 ALA A N 1
ATOM 614 C CA . ALA A 1 79 ? -10.045 -1.173 -0.864 1.00 78.38 79 ALA A CA 1
ATOM 615 C C . ALA A 1 79 ? -11.560 -1.433 -0.765 1.00 78.38 79 ALA A C 1
ATOM 617 O O . ALA A 1 79 ? -12.196 -1.045 0.216 1.00 78.38 79 ALA A O 1
ATOM 618 N N . LEU A 1 80 ? -12.141 -2.131 -1.747 1.00 81.69 80 LEU A N 1
ATOM 619 C CA . LEU A 1 80 ? -13.546 -2.543 -1.719 1.00 81.69 80 LEU A CA 1
ATOM 620 C C . LEU A 1 80 ? -13.832 -3.577 -0.623 1.00 81.69 80 LEU A C 1
ATOM 622 O O . LEU A 1 80 ? -14.845 -3.453 0.062 1.00 81.69 80 LEU A O 1
ATOM 626 N N . ASP A 1 81 ? -12.974 -4.581 -0.439 1.00 81.00 81 ASP A N 1
ATOM 627 C CA . ASP A 1 81 ? -13.105 -5.558 0.648 1.00 81.00 81 ASP A CA 1
ATOM 628 C C . ASP A 1 81 ? -13.009 -4.869 2.017 1.00 81.00 81 ASP A C 1
ATOM 630 O O . ASP A 1 81 ? -13.873 -5.077 2.870 1.00 81.00 81 ASP A O 1
ATOM 634 N N . PHE A 1 82 ? -12.054 -3.951 2.187 1.00 75.75 82 PHE A N 1
ATOM 635 C CA . PHE A 1 82 ? -11.932 -3.128 3.389 1.00 75.75 82 PHE A CA 1
ATOM 636 C C . PHE A 1 82 ? -13.195 -2.285 3.629 1.00 75.75 82 PHE A C 1
ATOM 638 O O . PHE A 1 82 ? -13.780 -2.326 4.710 1.00 75.75 82 PHE A O 1
ATOM 645 N N . TYR A 1 83 ? -13.691 -1.585 2.606 1.00 79.00 83 TYR A N 1
ATOM 646 C CA . TYR A 1 83 ? -14.932 -0.814 2.707 1.00 79.00 83 TYR A CA 1
ATOM 647 C C . TYR A 1 83 ? -16.138 -1.689 3.083 1.00 79.00 83 TYR A C 1
ATOM 649 O O . TYR A 1 83 ? -16.977 -1.274 3.879 1.00 79.00 83 TYR A O 1
ATOM 657 N N . ARG A 1 84 ? -16.230 -2.914 2.549 1.00 78.50 84 ARG A N 1
ATOM 658 C CA . ARG A 1 84 ? -17.328 -3.847 2.851 1.00 78.50 84 ARG A CA 1
ATOM 659 C C . ARG A 1 84 ? -17.248 -4.433 4.256 1.00 78.50 84 ARG A C 1
ATOM 661 O O . ARG A 1 84 ? -18.295 -4.631 4.861 1.00 78.50 84 ARG A O 1
ATOM 668 N N . ARG A 1 85 ? -16.048 -4.726 4.763 1.00 72.56 85 ARG A N 1
ATOM 669 C CA . ARG A 1 85 ? -15.854 -5.297 6.108 1.00 72.56 85 ARG A CA 1
ATOM 670 C C . ARG A 1 85 ? -16.105 -4.294 7.227 1.00 72.56 85 ARG A C 1
ATOM 672 O O . ARG A 1 85 ? -16.419 -4.712 8.336 1.00 72.56 85 ARG A O 1
ATOM 679 N N . TYR A 1 86 ? -15.957 -3.003 6.942 1.00 65.69 86 TYR A N 1
ATOM 680 C CA . TYR A 1 86 ? -15.959 -1.956 7.964 1.00 65.69 86 TYR A CA 1
ATOM 681 C C . TYR A 1 86 ? -16.992 -0.841 7.738 1.00 65.69 86 TYR A C 1
ATOM 683 O O . TYR A 1 86 ? -16.868 0.240 8.322 1.00 65.69 86 TYR A O 1
ATOM 691 N N . LYS A 1 87 ? -18.002 -1.107 6.904 1.00 56.69 87 LYS A N 1
ATOM 692 C CA . LYS A 1 87 ? -19.269 -0.364 6.871 1.00 56.69 87 LYS A CA 1
ATOM 693 C C . LYS A 1 87 ? -20.150 -0.784 8.045 1.00 56.69 87 LYS A C 1
ATOM 695 O O . LYS A 1 87 ? -20.792 0.120 8.621 1.00 56.69 87 LYS A O 1
#

pLDDT: mean 78.43, std 8.77, range [43.69, 88.75]

Mean predicted aligned error: 7.41 Å

Secondary structure (DSSP, 8-state):
----EEETHHHHHHHHHHHHHHHHHHHHHHH-TTS--HHHHHHHHHHHHHHHHHHHHHS-SEEEHHHHHHHHHHHHHHHHHHHHH--

Sequence (87 aa):
MTASSLPVIWVDAILLFTFCEWLFLSYRSTQRKNGLRFADISAGLLPGWLLMLALRFASPPELPIEVFVCLALAGLAHALDFYRRYK

Radius of gyration: 14.89 Å; Cα contacts (8 Å, |Δi|>4): 51; chains: 1; bounding box: 33×17×49 Å

Solvent-accessible surface area (backbone atoms only — not comparable to full-atom values): 4983 Å² total; per-residue (Å²): 130,85,81,57,61,39,63,45,65,60,55,53,51,50,50,51,48,54,49,52,50,50,51,53,52,41,54,54,22,75,75,32,98,88,46,69,48,57,67,58,54,46,67,60,50,48,61,59,49,51,52,54,50,49,47,62,73,72,46,62,75,54,37,50,45,68,60,51,52,54,49,52,51,49,52,51,52,48,54,49,51,52,52,66,77,72,110